Protein AF-A0A552JQS8-F1 (afdb_monomer)

Mean predicted aligned error: 3.71 Å

Radius of gyration: 12.19 Å; Cα contacts (8 Å, |Δi|>4): 145; chains: 1; bounding box: 30×25×35 Å

pLDDT: mean 89.73, std 7.21, range [56.34, 97.0]

Nearest PDB structures (foldseek):
  3okr-assembly2_C  TM=3.364E-01  e=5.477E+00  Mycobacterium tuberculosis H37Rv
  4eu1-assembly1_B  TM=4.095E-01  e=9.357E+00  Trypanosoma brucei

Structure (mmCIF, N/CA/C/O backbone):
data_AF-A0A552JQS8-F1
#
_entry.id   AF-A0A552JQS8-F1
#
loop_
_atom_site.group_PDB
_atom_site.id
_atom_site.type_symbol
_atom_site.label_atom_id
_atom_site.label_alt_id
_atom_site.label_comp_id
_atom_site.label_asym_id
_atom_site.label_entity_id
_atom_site.label_seq_id
_atom_site.pdbx_PDB_ins_code
_atom_site.Cartn_x
_atom_site.Cartn_y
_atom_site.Cartn_z
_atom_site.occupancy
_atom_site.B_iso_or_equiv
_atom_site.auth_seq_id
_atom_site.auth_comp_id
_atom_site.auth_asym_id
_atom_site.auth_atom_id
_atom_site.pdbx_PDB_model_num
ATOM 1 N N . MET A 1 1 ? -7.461 -0.871 -5.252 1.00 86.38 1 MET A N 1
ATOM 2 C CA . MET A 1 1 ? -8.373 -0.213 -4.304 1.00 86.38 1 MET A CA 1
ATOM 3 C C . MET A 1 1 ? -9.595 -1.051 -4.043 1.00 86.38 1 MET A C 1
ATOM 5 O O . MET A 1 1 ? -9.730 -1.428 -2.900 1.00 86.38 1 MET A O 1
ATOM 9 N N . GLU A 1 2 ? -10.337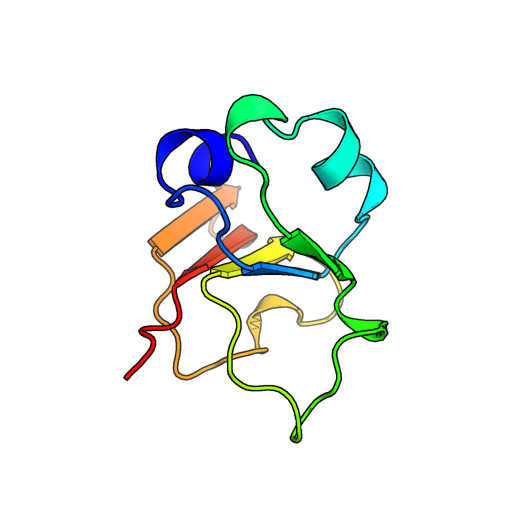 -1.499 -5.058 1.00 89.56 2 GLU A N 1
ATOM 10 C CA . GLU A 1 2 ? -11.536 -2.339 -4.865 1.00 89.56 2 GLU A CA 1
ATOM 11 C C . GLU A 1 2 ? -11.390 -3.458 -3.810 1.00 89.56 2 GLU A C 1
ATOM 13 O O . GLU A 1 2 ? -12.223 -3.593 -2.917 1.00 89.56 2 GLU A O 1
ATOM 18 N N . TRP A 1 3 ? -10.287 -4.219 -3.837 1.00 93.44 3 TRP A N 1
ATOM 1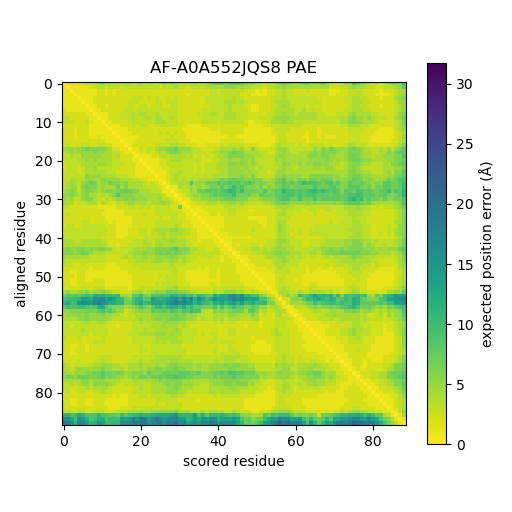9 C CA . TRP A 1 3 ? -10.036 -5.233 -2.807 1.00 93.44 3 TRP A CA 1
ATOM 20 C C . TRP A 1 3 ? -9.888 -4.638 -1.392 1.00 93.44 3 TRP A C 1
ATOM 22 O O . TRP A 1 3 ? -10.427 -5.197 -0.442 1.00 93.44 3 TRP A O 1
ATOM 32 N N . LEU A 1 4 ? -9.189 -3.508 -1.231 1.00 93.38 4 LEU A N 1
ATOM 33 C CA . LEU A 1 4 ? -9.062 -2.786 0.04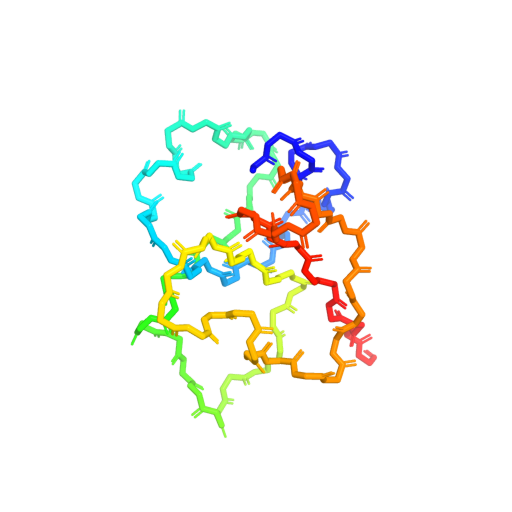7 1.00 93.38 4 LEU A CA 1
ATOM 34 C C . LEU A 1 4 ? -10.420 -2.234 0.494 1.00 93.38 4 LEU A C 1
ATOM 36 O O . LEU A 1 4 ? -10.799 -2.420 1.647 1.00 93.38 4 LEU A O 1
ATOM 40 N N . ASP A 1 5 ? -11.198 -1.662 -0.423 1.00 92.12 5 ASP A N 1
ATOM 41 C CA . ASP A 1 5 ? -12.539 -1.148 -0.131 1.00 92.12 5 ASP A CA 1
ATOM 42 C C . ASP A 1 5 ? -13.482 -2.254 0.352 1.00 92.12 5 ASP A C 1
ATOM 44 O O . ASP A 1 5 ? -14.370 -1.999 1.152 1.00 92.12 5 ASP A O 1
ATOM 48 N N . GLN A 1 6 ? -13.253 -3.515 -0.015 1.00 92.44 6 GLN A N 1
ATOM 49 C CA . GLN A 1 6 ? -14.031 -4.651 0.488 1.00 92.44 6 GLN A CA 1
ATOM 50 C C . GLN A 1 6 ? -13.444 -5.253 1.776 1.00 92.44 6 GLN A C 1
ATOM 52 O O . GLN A 1 6 ? -14.189 -5.539 2.712 1.00 92.44 6 GLN A O 1
ATOM 57 N N . ASN A 1 7 ? -12.116 -5.372 1.883 1.00 94.50 7 ASN A N 1
ATOM 58 C CA . ASN A 1 7 ? -11.462 -6.219 2.893 1.00 94.50 7 ASN A CA 1
ATOM 59 C C . ASN A 1 7 ? -10.712 -5.458 3.999 1.00 94.50 7 ASN A C 1
ATOM 61 O O . ASN A 1 7 ? -10.479 -6.021 5.069 1.00 94.50 7 ASN A O 1
ATOM 65 N N . ALA A 1 8 ? -10.324 -4.199 3.777 1.00 93.06 8 ALA A N 1
ATOM 66 C CA . ALA A 1 8 ? -9.675 -3.394 4.809 1.00 93.06 8 ALA A CA 1
ATOM 67 C C . ALA A 1 8 ? -10.672 -3.030 5.917 1.00 93.06 8 ALA A C 1
ATOM 69 O O . ALA A 1 8 ? -11.863 -2.820 5.652 1.00 93.06 8 ALA A O 1
ATOM 70 N N . ALA A 1 9 ? -10.185 -2.951 7.155 1.00 92.38 9 ALA A N 1
ATOM 71 C CA . ALA A 1 9 ? -10.982 -2.439 8.260 1.00 92.38 9 ALA A CA 1
ATOM 72 C C . ALA A 1 9 ? -11.184 -0.925 8.093 1.00 92.38 9 ALA A C 1
ATOM 74 O O . ALA A 1 9 ? -10.407 -0.247 7.417 1.00 92.38 9 ALA A O 1
ATOM 75 N N . ALA A 1 10 ? -12.238 -0.389 8.707 1.00 91.38 10 ALA A N 1
ATOM 76 C CA . ALA A 1 10 ? -12.408 1.057 8.764 1.00 91.38 10 ALA A CA 1
ATOM 77 C C . ALA A 1 10 ? -11.218 1.702 9.495 1.00 91.38 10 ALA A C 1
ATOM 79 O O . ALA A 1 10 ? -10.678 1.116 10.435 1.00 91.38 10 ALA A O 1
ATOM 80 N N . ASN A 1 11 ? -10.837 2.911 9.080 1.00 91.81 11 ASN A N 1
ATOM 81 C CA . ASN A 1 11 ? -9.696 3.667 9.610 1.00 91.81 11 ASN A CA 1
ATOM 82 C C . ASN A 1 11 ? -8.314 3.029 9.380 1.00 91.81 11 ASN A C 1
ATOM 84 O O . ASN A 1 11 ? -7.334 3.494 9.961 1.00 91.81 11 ASN A O 1
ATOM 88 N N . SER A 1 12 ? -8.204 1.993 8.539 1.00 94.38 12 SER A N 1
ATOM 89 C CA . SER A 1 12 ? -6.901 1.420 8.197 1.00 94.38 12 SER A CA 1
ATOM 90 C C . SER A 1 12 ? -5.989 2.440 7.508 1.00 94.38 12 SER A C 1
ATOM 92 O O . SER A 1 12 ? -6.431 3.236 6.675 1.00 94.38 12 SER A O 1
ATOM 94 N N . THR A 1 13 ? -4.698 2.366 7.820 1.00 95.44 13 THR A N 1
ATOM 95 C CA . THR A 1 13 ? -3.637 3.137 7.170 1.00 95.44 13 THR A CA 1
ATOM 96 C C . THR A 1 13 ? -3.056 2.352 6.003 1.00 95.44 13 THR A C 1
ATOM 98 O O . THR A 1 13 ? -2.684 1.186 6.135 1.00 95.44 13 THR A O 1
ATOM 101 N N . ILE A 1 14 ? -2.964 2.997 4.847 1.00 95.38 14 ILE A N 1
ATOM 102 C CA . ILE A 1 14 ? -2.549 2.388 3.591 1.00 95.38 14 ILE A CA 1
ATOM 103 C C . ILE A 1 14 ? -1.415 3.216 3.009 1.00 95.38 14 ILE A C 1
ATOM 105 O O . ILE A 1 14 ? -1.604 4.375 2.649 1.00 95.38 14 ILE A O 1
ATOM 109 N N . VAL A 1 15 ? -0.242 2.610 2.853 1.00 95.81 15 VAL A N 1
ATOM 110 C CA . VAL A 1 15 ? 0.824 3.228 2.060 1.00 95.81 15 V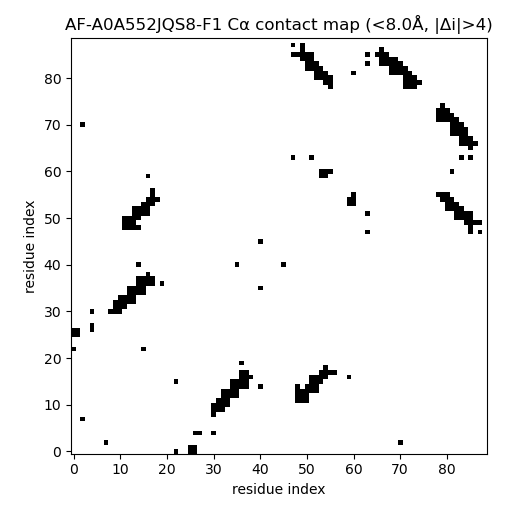AL A CA 1
ATOM 111 C C . VAL A 1 15 ? 0.630 2.847 0.597 1.00 95.81 15 VAL A C 1
ATOM 113 O O . VAL A 1 15 ? 0.567 1.665 0.256 1.00 95.81 15 VAL A O 1
ATOM 116 N N . VAL A 1 16 ? 0.543 3.851 -0.273 1.00 94.88 16 VAL A N 1
ATOM 117 C CA . VAL A 1 16 ? 0.296 3.695 -1.709 1.00 94.88 16 VAL A CA 1
ATOM 118 C C . VAL A 1 16 ? 1.564 4.010 -2.493 1.00 94.88 16 VAL A C 1
ATOM 120 O O . VAL A 1 16 ? 2.049 5.139 -2.511 1.00 94.88 16 VAL A O 1
ATOM 123 N N . ALA A 1 17 ? 2.095 3.002 -3.175 1.00 93.88 17 ALA A N 1
ATOM 124 C CA . ALA A 1 17 ? 3.230 3.100 -4.075 1.00 93.88 17 ALA A CA 1
ATOM 125 C C . ALA A 1 17 ? 2.762 3.042 -5.531 1.00 93.88 17 ALA A C 1
ATOM 127 O O . ALA A 1 17 ? 2.462 1.976 -6.074 1.00 93.88 17 ALA A O 1
ATOM 128 N N . GLY A 1 18 ? 2.675 4.216 -6.149 1.00 88.38 18 GLY A N 1
ATOM 129 C CA . GLY A 1 18 ? 2.083 4.417 -7.466 1.00 88.38 18 GLY A CA 1
ATOM 130 C C . GLY A 1 18 ? 1.268 5.713 -7.506 1.00 88.38 18 GLY A C 1
ATOM 131 O O . GLY A 1 18 ? 1.333 6.498 -6.565 1.00 88.38 18 GLY A O 1
ATOM 132 N N . PRO A 1 19 ? 0.500 5.964 -8.578 1.00 87.00 19 PRO A N 1
ATOM 133 C CA . PRO A 1 19 ? -0.325 7.166 -8.700 1.00 87.00 19 PRO A CA 1
ATOM 134 C C . PRO A 1 19 ? -1.404 7.230 -7.603 1.00 87.00 19 PRO A C 1
ATOM 136 O O . PRO A 1 19 ? -2.467 6.629 -7.747 1.00 87.00 19 PRO A O 1
ATOM 139 N N . ILE A 1 20 ? -1.142 7.969 -6.517 1.00 87.69 20 ILE A N 1
ATOM 140 C CA . ILE A 1 20 ? -2.058 8.061 -5.365 1.00 87.69 20 ILE A CA 1
ATOM 141 C C . ILE A 1 20 ? -3.422 8.642 -5.745 1.00 87.69 20 ILE A C 1
ATOM 143 O O . ILE A 1 20 ? -4.440 8.125 -5.299 1.00 87.69 20 ILE A O 1
ATOM 147 N N . PHE A 1 21 ? -3.456 9.603 -6.672 1.00 86.12 21 PHE A N 1
ATOM 148 C CA . PHE A 1 21 ? -4.702 10.176 -7.188 1.00 86.12 21 PHE A CA 1
ATOM 149 C C . PHE A 1 21 ? -5.650 9.103 -7.747 1.00 86.12 21 PHE A C 1
ATOM 151 O O . PHE A 1 21 ? -6.863 9.193 -7.596 1.00 86.12 21 PHE A O 1
ATOM 158 N N . ALA A 1 22 ? -5.108 8.051 -8.372 1.00 84.69 22 ALA A N 1
ATOM 159 C CA . ALA A 1 22 ? -5.919 6.971 -8.917 1.00 84.69 22 ALA A CA 1
ATOM 160 C C . ALA A 1 22 ? -6.513 6.100 -7.804 1.00 84.69 22 ALA A C 1
ATOM 162 O O . ALA A 1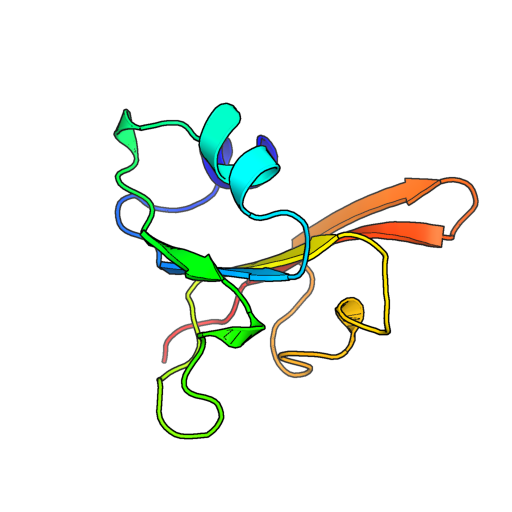 22 ? -7.606 5.572 -7.977 1.00 84.69 22 ALA A O 1
ATOM 163 N N . ALA A 1 23 ? -5.813 5.955 -6.675 1.00 86.06 23 ALA A N 1
ATOM 164 C CA . ALA A 1 23 ? -6.347 5.283 -5.498 1.00 86.06 23 ALA A CA 1
ATOM 165 C C . ALA A 1 23 ? -7.439 6.130 -4.823 1.00 86.06 23 ALA A C 1
ATOM 167 O O . ALA A 1 23 ? -8.498 5.607 -4.491 1.00 86.06 23 ALA A O 1
ATOM 168 N N . GLU A 1 24 ? -7.220 7.441 -4.714 1.00 86.94 24 GLU A N 1
ATOM 169 C CA . GLU A 1 24 ? -8.172 8.392 -4.135 1.00 86.94 24 GLU A CA 1
ATOM 170 C C . GLU A 1 24 ? -9.486 8.491 -4.903 1.00 86.94 24 GLU A C 1
ATOM 172 O O . GLU A 1 24 ? -10.540 8.574 -4.281 1.00 86.94 24 GLU A O 1
ATOM 177 N N . MET A 1 25 ? -9.442 8.453 -6.236 1.00 86.00 25 MET A N 1
ATOM 178 C CA . MET A 1 25 ? -10.638 8.568 -7.078 1.00 86.00 25 MET A CA 1
ATOM 179 C C . MET A 1 25 ? -11.638 7.422 -6.906 1.00 86.00 25 MET A C 1
ATOM 181 O O . MET A 1 25 ? -12.815 7.596 -7.216 1.00 86.00 25 MET A O 1
ATOM 185 N N . VAL A 1 26 ? -11.172 6.247 -6.488 1.00 84.38 26 VAL A N 1
ATOM 186 C CA . VAL A 1 26 ? -11.985 5.022 -6.444 1.00 84.38 26 VAL A CA 1
ATOM 187 C C . VAL A 1 26 ? -12.164 4.477 -5.030 1.00 84.38 26 VAL A C 1
ATOM 189 O O . VAL A 1 26 ? -12.761 3.417 -4.879 1.00 84.38 26 VAL A O 1
ATOM 192 N N . GLN A 1 27 ? -11.629 5.166 -4.019 1.00 83.81 27 GLN A N 1
ATOM 193 C CA . GLN A 1 27 ? -11.752 4.745 -2.627 1.00 83.81 27 GLN A CA 1
ATOM 194 C C . GLN A 1 27 ? -13.209 4.810 -2.158 1.00 83.81 27 GLN A C 1
ATOM 196 O O . GLN A 1 27 ? -13.954 5.730 -2.513 1.00 83.81 27 GLN A O 1
ATOM 201 N N . ASP A 1 28 ? -13.592 3.890 -1.279 1.00 84.19 28 ASP A N 1
ATOM 202 C CA . ASP A 1 28 ? -14.832 4.024 -0.525 1.00 84.19 28 ASP A CA 1
ATOM 203 C C . ASP A 1 28 ? -14.631 4.963 0.675 1.00 84.19 28 ASP A C 1
ATOM 205 O O . ASP A 1 28 ? -14.086 4.589 1.720 1.00 84.19 28 ASP A O 1
ATOM 209 N N . TYR A 1 29 ? -15.116 6.199 0.539 1.00 82.44 29 TYR A N 1
ATOM 210 C CA . TYR A 1 29 ? -15.037 7.216 1.589 1.00 82.44 29 TYR A CA 1
ATOM 211 C C . TYR A 1 29 ? -15.776 6.834 2.885 1.00 82.44 29 TYR A C 1
ATOM 213 O O . TYR A 1 29 ? -15.479 7.412 3.930 1.00 82.44 29 TYR A O 1
ATOM 221 N N . GLN A 1 30 ? -16.687 5.851 2.874 1.00 84.00 30 GLN A N 1
ATOM 222 C CA . GLN A 1 30 ? -17.351 5.376 4.097 1.00 84.00 30 GLN A CA 1
ATOM 223 C C . GLN A 1 30 ? -16.390 4.642 5.043 1.00 84.00 30 GLN A C 1
ATOM 225 O O . GLN A 1 30 ? -16.617 4.615 6.252 1.00 84.00 30 GLN A O 1
ATOM 230 N N . LYS A 1 31 ? -15.299 4.059 4.524 1.00 83.69 31 LYS A N 1
ATOM 231 C CA . LYS A 1 31 ? -14.313 3.334 5.342 1.00 83.69 31 LYS A CA 1
ATOM 232 C C . LYS A 1 31 ? -13.292 4.232 6.035 1.00 83.69 31 LYS A C 1
ATOM 234 O O . LYS A 1 31 ? -12.571 3.739 6.904 1.00 83.69 31 LYS A O 1
ATOM 239 N N . ASN A 1 32 ? -13.236 5.518 5.684 1.00 88.69 32 ASN A N 1
ATOM 240 C CA . ASN A 1 32 ? -12.305 6.490 6.260 1.00 88.69 32 ASN A CA 1
ATOM 241 C C . ASN A 1 32 ? -10.842 5.992 6.250 1.00 88.69 32 ASN A C 1
ATOM 243 O O . ASN A 1 32 ? -10.145 6.021 7.262 1.00 88.69 32 ASN A O 1
ATOM 247 N N . LEU A 1 33 ? -10.399 5.444 5.115 1.00 91.44 33 LEU A N 1
ATOM 248 C CA . LEU A 1 33 ? -9.046 4.913 4.958 1.00 91.44 33 LEU A CA 1
ATOM 249 C C . LEU A 1 33 ? -8.030 6.064 4.950 1.00 91.44 33 LEU A C 1
ATOM 251 O O . LEU A 1 33 ? -8.205 7.048 4.234 1.00 91.44 33 LEU A O 1
ATOM 255 N N . THR A 1 34 ? -6.941 5.927 5.707 1.00 93.25 34 THR A N 1
ATOM 256 C CA . THR A 1 34 ? -5.841 6.902 5.678 1.00 93.25 34 THR A CA 1
ATOM 257 C C . THR A 1 34 ? -4.846 6.483 4.609 1.00 93.25 34 THR A C 1
ATOM 259 O O . THR A 1 34 ? -4.117 5.513 4.798 1.00 93.25 34 THR A O 1
ATOM 262 N N . MET A 1 35 ? -4.787 7.197 3.487 1.00 92.94 35 MET A N 1
ATOM 263 C CA . MET A 1 35 ? -3.798 6.924 2.442 1.00 92.94 35 MET A CA 1
ATOM 264 C C . MET A 1 35 ? -2.576 7.822 2.584 1.00 92.94 35 MET A C 1
ATOM 266 O O . MET A 1 35 ? -2.688 9.036 2.723 1.00 92.94 35 MET A O 1
ATOM 270 N N . ILE A 1 36 ? -1.399 7.210 2.520 1.00 94.75 36 ILE A N 1
ATOM 271 C CA . ILE A 1 36 ? -0.106 7.885 2.575 1.00 94.75 36 ILE A CA 1
ATOM 272 C C . ILE A 1 36 ? 0.626 7.566 1.280 1.00 94.75 36 ILE A C 1
ATOM 274 O O . ILE A 1 36 ? 0.805 6.396 0.931 1.00 94.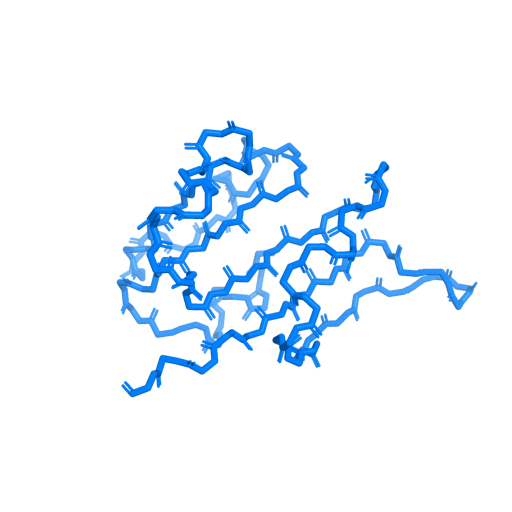75 36 ILE A O 1
ATOM 278 N N . TYR A 1 37 ? 1.071 8.590 0.559 1.00 93.94 37 TYR A N 1
ATOM 279 C CA . TYR A 1 37 ? 1.911 8.362 -0.607 1.00 93.94 37 TYR A CA 1
ATOM 280 C C . TYR A 1 37 ? 3.263 7.798 -0.159 1.00 93.94 37 TYR A C 1
ATOM 282 O O . TYR A 1 37 ? 3.864 8.277 0.799 1.00 93.94 37 TYR A O 1
ATOM 290 N N . ARG A 1 38 ? 3.747 6.755 -0.839 1.00 92.94 38 ARG A N 1
ATOM 291 C CA . ARG A 1 38 ? 4.986 6.040 -0.489 1.00 92.94 38 ARG A CA 1
ATOM 292 C C . ARG A 1 38 ? 6.171 6.975 -0.245 1.00 92.94 38 ARG A C 1
ATOM 294 O O . ARG A 1 38 ? 6.955 6.721 0.669 1.00 92.94 38 ARG A O 1
ATOM 301 N N . ASP A 1 39 ? 6.319 8.004 -1.072 1.00 90.50 39 ASP A N 1
ATOM 302 C CA . ASP A 1 39 ? 7.477 8.896 -0.991 1.00 90.50 39 ASP A CA 1
ATOM 303 C C . ASP A 1 39 ? 7.362 9.892 0.183 1.00 90.50 39 ASP A C 1
ATOM 305 O O . ASP A 1 39 ? 8.381 10.402 0.638 1.00 90.50 39 ASP A O 1
ATOM 309 N N . ASP A 1 40 ? 6.158 10.073 0.740 1.00 94.31 40 ASP A N 1
ATOM 310 C CA . ASP A 1 40 ? 5.895 10.865 1.951 1.00 94.31 40 ASP A CA 1
ATOM 311 C C . ASP A 1 40 ? 5.899 10.012 3.234 1.00 94.31 40 ASP A C 1
ATOM 313 O O . ASP A 1 40 ? 5.844 10.534 4.350 1.00 94.31 40 ASP A O 1
ATOM 317 N N . PHE A 1 41 ? 5.962 8.683 3.106 1.00 94.69 41 PHE A N 1
ATOM 318 C CA . PHE A 1 41 ? 5.994 7.786 4.255 1.00 94.69 41 PHE A CA 1
ATOM 319 C C . PHE A 1 41 ? 7.304 7.951 5.042 1.00 94.69 41 PHE A C 1
ATOM 321 O O . PHE A 1 41 ? 8.400 7.934 4.479 1.00 94.69 41 PHE A O 1
ATOM 328 N N . ALA A 1 42 ? 7.215 8.082 6.369 1.00 94.19 42 ALA A N 1
ATOM 329 C CA . ALA A 1 42 ? 8.374 8.314 7.233 1.00 94.19 42 ALA A CA 1
ATOM 330 C C . ALA A 1 42 ? 9.166 7.019 7.505 1.00 94.19 42 ALA A C 1
ATOM 332 O O . ALA A 1 42 ? 9.171 6.489 8.619 1.00 94.19 42 ALA A O 1
ATOM 333 N N . TRP A 1 43 ? 9.850 6.511 6.477 1.00 90.56 43 TRP A N 1
ATOM 334 C CA . TRP A 1 43 ? 10.641 5.278 6.513 1.00 90.56 43 TRP A CA 1
ATOM 335 C C . TRP A 1 43 ? 11.582 5.200 7.723 1.00 90.56 43 TRP A C 1
ATOM 337 O O . TRP A 1 43 ? 12.320 6.140 8.029 1.00 90.56 43 TRP A O 1
ATOM 347 N N . GLY A 1 44 ? 11.551 4.059 8.417 1.00 88.69 44 GLY A N 1
ATOM 348 C CA . GLY A 1 44 ? 12.378 3.792 9.598 1.00 88.69 44 GLY A CA 1
ATOM 349 C C . GLY A 1 44 ? 11.971 4.553 10.867 1.00 88.69 44 GLY A C 1
ATOM 350 O O . GLY A 1 44 ? 12.659 4.432 11.877 1.00 88.69 44 GLY A O 1
ATOM 351 N N . ARG A 1 45 ? 10.886 5.341 10.831 1.00 91.31 45 ARG A N 1
ATOM 352 C CA . ARG A 1 45 ? 10.355 6.069 11.999 1.00 91.31 45 ARG A CA 1
ATOM 353 C C . ARG A 1 45 ? 8.881 5.787 12.247 1.00 91.31 45 ARG A C 1
ATOM 355 O O . ARG A 1 45 ? 8.489 5.613 13.395 1.00 91.31 45 ARG A O 1
ATOM 362 N N . ALA A 1 46 ? 8.072 5.792 11.190 1.00 91.69 46 ALA A N 1
ATOM 363 C CA . ALA A 1 46 ? 6.672 5.414 11.283 1.00 91.69 46 ALA A CA 1
ATOM 364 C C . ALA A 1 46 ? 6.547 3.904 11.551 1.00 91.69 46 ALA A C 1
ATOM 366 O O . ALA A 1 46 ? 7.369 3.135 11.041 1.00 91.69 46 ALA A O 1
ATOM 367 N N . PRO A 1 47 ? 5.529 3.476 12.322 1.00 92.81 47 PRO A N 1
ATOM 368 C CA . PRO A 1 47 ? 5.158 2.068 12.382 1.00 92.81 47 PRO A CA 1
ATOM 369 C C . PRO A 1 47 ? 4.719 1.582 10.995 1.00 92.81 47 PRO A C 1
ATOM 371 O O . PRO A 1 47 ? 4.376 2.387 10.124 1.00 92.81 47 PRO A O 1
ATOM 374 N N . ASP A 1 48 ? 4.704 0.265 10.799 1.00 94.81 48 ASP A N 1
ATOM 375 C CA . ASP A 1 48 ? 4.167 -0.313 9.568 1.00 94.81 48 ASP A CA 1
ATOM 376 C C . ASP A 1 48 ? 2.709 0.132 9.344 1.00 94.81 48 ASP A C 1
ATOM 378 O O . ASP A 1 48 ? 1.952 0.259 10.308 1.00 94.81 48 ASP A O 1
ATOM 382 N N . PRO A 1 49 ? 2.282 0.369 8.093 1.00 95.75 49 PRO A N 1
ATOM 383 C CA . PRO A 1 49 ? 0.876 0.625 7.790 1.00 95.75 49 PRO A CA 1
ATOM 384 C C . PRO A 1 49 ? 0.062 -0.666 7.908 1.00 95.75 49 PRO A C 1
ATOM 386 O O . PRO A 1 49 ? 0.624 -1.745 7.790 1.00 95.75 49 PRO A O 1
ATOM 389 N N . ASP A 1 50 ? -1.264 -0.603 8.033 1.00 96.75 50 ASP A N 1
ATOM 390 C CA . ASP A 1 50 ? -2.097 -1.818 7.988 1.00 96.75 50 ASP A CA 1
ATOM 391 C C . ASP A 1 50 ? -1.980 -2.538 6.635 1.00 96.75 50 ASP A C 1
ATOM 393 O O . ASP A 1 50 ? -1.936 -3.772 6.555 1.00 96.75 50 ASP A O 1
ATOM 397 N N . TYR A 1 51 ? -1.905 -1.751 5.557 1.00 96.75 51 TYR A N 1
ATOM 398 C CA . TYR A 1 51 ? -1.754 -2.253 4.198 1.00 96.75 51 TYR A CA 1
ATOM 399 C C . TYR A 1 51 ? -0.715 -1.474 3.397 1.00 96.75 51 TYR A C 1
ATOM 401 O O . TYR A 1 51 ? -0.517 -0.270 3.557 1.00 96.75 51 TYR A O 1
ATOM 409 N N . TYR A 1 52 ? -0.105 -2.173 2.447 1.00 96.06 52 TYR A N 1
ATOM 410 C CA . TYR A 1 52 ? 0.749 -1.585 1.430 1.00 96.06 52 TYR A CA 1
ATOM 411 C C . TYR A 1 52 ? 0.220 -1.947 0.044 1.00 96.06 52 TYR A C 1
ATOM 413 O O . TYR A 1 52 ? 0.171 -3.123 -0.320 1.00 96.06 52 TYR A O 1
ATOM 421 N N . LEU A 1 53 ? -0.187 -0.936 -0.720 1.00 94.88 53 LEU A N 1
ATOM 422 C CA . LEU A 1 53 ? -0.637 -1.064 -2.101 1.00 94.88 53 LEU A CA 1
ATOM 423 C C . LEU A 1 53 ? 0.512 -0.669 -3.023 1.00 94.88 53 LEU A C 1
ATOM 425 O O . LEU A 1 53 ? 0.888 0.499 -3.063 1.00 94.88 53 LEU A O 1
ATOM 429 N N . ALA A 1 54 ? 1.030 -1.608 -3.805 1.00 93.50 54 ALA A N 1
ATOM 430 C CA . ALA A 1 54 ? 2.022 -1.309 -4.830 1.00 93.50 54 ALA A CA 1
ATOM 431 C C . ALA A 1 54 ? 1.457 -1.568 -6.221 1.00 93.50 54 ALA A C 1
ATOM 433 O O . ALA A 1 54 ? 0.922 -2.641 -6.493 1.00 93.50 54 ALA A O 1
ATOM 434 N N . ILE A 1 55 ? 1.604 -0.583 -7.100 1.00 88.00 55 ILE A N 1
ATOM 435 C CA . ILE A 1 55 ? 1.265 -0.645 -8.522 1.00 88.00 55 ILE A CA 1
ATOM 436 C C . ILE A 1 55 ? 2.580 -0.778 -9.300 1.00 88.00 55 ILE A C 1
ATOM 438 O O . ILE A 1 55 ? 3.585 -0.176 -8.928 1.00 88.00 55 ILE A O 1
ATOM 442 N N . SER A 1 56 ? 2.592 -1.590 -10.356 1.00 73.81 56 SER A N 1
ATOM 443 C CA . SER A 1 56 ? 3.801 -2.014 -11.068 1.00 73.81 56 SER A CA 1
ATOM 444 C C . SER A 1 56 ? 4.575 -0.841 -11.671 1.00 73.81 56 SER A C 1
ATOM 446 O O . SER A 1 56 ? 4.243 -0.324 -12.739 1.00 73.81 56 SER A O 1
ATOM 448 N N . ARG A 1 57 ? 5.618 -0.417 -10.952 1.00 70.62 57 ARG A N 1
ATOM 449 C CA . ARG A 1 57 ? 6.750 0.393 -11.416 1.00 70.62 57 ARG A CA 1
ATOM 450 C C . ARG A 1 57 ? 7.866 0.327 -10.359 1.00 70.62 57 ARG A C 1
ATOM 452 O O . ARG A 1 57 ? 7.571 0.183 -9.179 1.00 70.62 57 ARG A O 1
ATOM 459 N N . TYR A 1 58 ? 9.130 0.434 -10.776 1.00 64.88 58 TYR A N 1
ATOM 460 C CA . TYR A 1 58 ? 10.302 0.688 -9.910 1.00 64.88 58 TYR A CA 1
ATOM 461 C C . TYR A 1 58 ? 10.398 -0.131 -8.605 1.00 64.88 58 TYR A C 1
ATOM 463 O O . TYR A 1 58 ? 10.550 0.445 -7.530 1.00 64.88 58 TYR A O 1
ATOM 471 N N . ASP A 1 59 ? 10.297 -1.462 -8.678 1.00 75.00 59 ASP A N 1
ATOM 472 C CA . ASP A 1 59 ? 10.493 -2.356 -7.521 1.00 75.00 59 ASP A CA 1
ATOM 473 C C . ASP A 1 59 ? 9.608 -2.057 -6.302 1.00 75.00 59 ASP A C 1
ATOM 475 O O . ASP A 1 59 ? 9.902 -2.493 -5.188 1.00 75.00 59 ASP A O 1
ATOM 479 N N . TYR A 1 60 ? 8.477 -1.368 -6.487 1.00 85.88 60 TYR A N 1
ATOM 480 C CA . TYR A 1 60 ? 7.543 -1.090 -5.395 1.00 85.88 60 TYR A CA 1
ATOM 481 C C . TYR A 1 60 ? 7.085 -2.370 -4.690 1.00 85.88 60 TYR A C 1
ATOM 483 O O . TYR A 1 60 ? 6.813 -2.364 -3.499 1.00 85.88 60 TYR A O 1
ATOM 491 N N . PHE A 1 61 ? 7.137 -3.520 -5.356 1.00 87.88 61 PHE A N 1
ATOM 492 C CA . PHE A 1 61 ? 6.839 -4.810 -4.739 1.00 87.88 61 PHE A CA 1
ATOM 493 C C . PHE A 1 61 ? 7.815 -5.248 -3.633 1.00 87.88 61 PHE A C 1
ATOM 495 O O . PHE A 1 61 ? 7.464 -6.114 -2.827 1.00 87.88 61 PHE A O 1
ATOM 502 N N . GLN A 1 62 ? 9.007 -4.650 -3.548 1.00 88.94 62 GLN A N 1
ATOM 503 C CA . GLN A 1 62 ? 10.032 -5.016 -2.568 1.00 88.94 62 GLN A CA 1
ATOM 504 C C . GLN A 1 62 ? 9.852 -4.349 -1.194 1.00 88.94 62 GLN A C 1
ATOM 506 O O . GLN A 1 62 ? 10.363 -4.868 -0.204 1.00 88.94 62 GLN A O 1
ATOM 511 N N . ALA A 1 63 ? 9.108 -3.241 -1.087 1.00 91.31 63 ALA A N 1
ATOM 512 C CA . ALA A 1 63 ? 8.893 -2.575 0.202 1.00 91.31 63 ALA A CA 1
ATOM 513 C C . ALA A 1 63 ? 8.045 -3.434 1.154 1.00 91.31 63 ALA A C 1
ATOM 515 O O . ALA A 1 63 ? 7.194 -4.203 0.701 1.00 91.31 63 ALA A O 1
ATOM 516 N N . PHE A 1 64 ? 8.276 -3.305 2.464 1.00 92.81 64 PHE A N 1
ATOM 517 C CA . PHE A 1 64 ? 7.659 -4.145 3.502 1.00 92.81 64 PHE A CA 1
ATOM 518 C C . PHE A 1 64 ? 7.795 -5.654 3.202 1.00 92.81 64 PHE A C 1
ATOM 520 O O . PHE A 1 64 ? 6.796 -6.345 2.978 1.00 92.81 64 PHE A O 1
ATOM 527 N N . PRO A 1 65 ? 9.028 -6.189 3.104 1.00 92.88 65 PRO A N 1
ATOM 528 C CA . PRO A 1 65 ? 9.257 -7.582 2.712 1.00 92.88 65 PRO A CA 1
ATOM 529 C C . PRO A 1 65 ? 8.733 -8.596 3.739 1.00 92.88 65 PRO A C 1
ATOM 531 O O . PRO A 1 65 ? 8.458 -9.735 3.377 1.00 92.88 65 PRO A O 1
ATOM 534 N N . HIS A 1 66 ? 8.564 -8.189 4.999 1.00 92.75 66 HIS A N 1
ATOM 535 C CA . HIS A 1 66 ? 8.009 -9.011 6.077 1.00 92.75 66 HIS A CA 1
ATOM 536 C C . HIS A 1 66 ? 6.479 -9.116 6.050 1.00 92.75 66 HIS A C 1
ATOM 538 O O . HIS A 1 66 ? 5.922 -9.991 6.710 1.00 92.75 66 HIS A O 1
ATOM 544 N N . CYS A 1 67 ? 5.790 -8.261 5.290 1.00 94.88 67 CYS A N 1
ATOM 545 C CA . CYS A 1 67 ? 4.335 -8.285 5.192 1.00 94.88 67 CYS A CA 1
ATOM 546 C C . CYS A 1 67 ? 3.882 -9.247 4.077 1.00 94.88 67 CYS A C 1
ATOM 548 O O . CYS A 1 67 ? 4.300 -9.082 2.924 1.00 94.88 67 CYS A O 1
ATOM 550 N N . PRO A 1 68 ? 3.016 -10.237 4.364 1.00 95.31 68 PRO A N 1
ATOM 551 C CA . PRO A 1 68 ? 2.525 -11.160 3.346 1.00 95.31 68 PRO A CA 1
ATOM 552 C C . PRO A 1 68 ? 1.686 -10.449 2.277 1.00 95.31 68 PRO A C 1
ATOM 554 O O . PRO A 1 68 ? 0.890 -9.554 2.576 1.00 95.31 68 PRO A O 1
ATOM 557 N N . ILE A 1 69 ? 1.824 -10.896 1.024 1.00 95.31 69 ILE A N 1
ATOM 558 C CA . ILE A 1 69 ? 0.930 -10.511 -0.076 1.00 95.31 69 ILE A CA 1
ATOM 559 C C . ILE A 1 69 ? -0.421 -11.195 0.155 1.00 95.31 69 ILE A C 1
ATOM 561 O O . ILE A 1 69 ? -0.494 -12.420 0.200 1.00 95.31 69 ILE A O 1
ATOM 565 N N . VAL A 1 70 ? -1.486 -10.406 0.287 1.00 96.44 70 VAL A N 1
ATOM 566 C CA . VAL A 1 70 ? -2.863 -10.894 0.501 1.00 96.44 70 VAL A CA 1
ATOM 567 C C . VAL A 1 70 ? -3.724 -10.805 -0.755 1.00 96.44 70 VAL A C 1
ATOM 569 O O . VAL A 1 70 ? -4.739 -11.488 -0.862 1.00 96.44 70 VAL A O 1
ATOM 572 N N . HIS A 1 71 ? -3.317 -9.982 -1.720 1.00 95.88 71 HIS A N 1
ATOM 573 C CA . HIS A 1 71 ? -3.966 -9.888 -3.019 1.00 95.88 71 HIS A CA 1
ATOM 574 C C . HIS A 1 71 ? -2.964 -9.447 -4.085 1.00 95.88 71 HIS A C 1
ATOM 576 O O . HIS A 1 71 ? -2.083 -8.628 -3.822 1.00 95.88 71 HIS A O 1
ATOM 582 N N . ALA A 1 72 ? -3.109 -9.973 -5.298 1.00 93.81 72 ALA A N 1
ATOM 583 C CA . ALA A 1 72 ? -2.317 -9.565 -6.445 1.00 93.81 72 ALA A CA 1
ATOM 584 C C . ALA A 1 72 ? -3.155 -9.633 -7.722 1.00 93.81 72 ALA A C 1
ATOM 586 O O . ALA A 1 72 ? -3.868 -10.606 -7.959 1.00 93.81 72 ALA A O 1
ATOM 587 N N . VAL A 1 73 ? -3.019 -8.611 -8.563 1.00 92.00 73 VAL A N 1
ATOM 588 C CA . VAL A 1 73 ? -3.512 -8.621 -9.940 1.00 92.00 73 VAL A CA 1
ATOM 589 C C . VAL A 1 73 ? -2.325 -8.929 -10.833 1.00 92.00 73 VAL A C 1
ATOM 591 O O . VAL A 1 73 ? -1.330 -8.203 -10.812 1.00 92.00 73 VAL A O 1
ATOM 594 N N . GLN A 1 74 ? -2.425 -9.999 -11.613 1.00 92.19 74 GLN A N 1
ATOM 595 C CA . GLN A 1 74 ? -1.352 -10.476 -12.479 1.00 92.19 74 GLN A CA 1
ATOM 596 C C . GLN A 1 74 ? -1.820 -10.578 -13.930 1.00 92.19 74 GLN A C 1
ATOM 598 O O . GLN A 1 74 ? -2.992 -10.824 -14.214 1.00 92.19 74 GLN A O 1
ATOM 603 N N . ARG A 1 75 ? -0.880 -10.416 -14.858 1.00 90.38 75 ARG A N 1
ATOM 604 C CA . ARG A 1 75 ? -1.063 -10.718 -16.279 1.00 90.38 75 ARG A CA 1
ATOM 605 C C . ARG A 1 75 ? 0.184 -11.439 -16.764 1.00 90.38 75 ARG A C 1
ATOM 607 O O . ARG A 1 75 ? 1.268 -10.887 -16.625 1.00 90.38 75 ARG A O 1
ATOM 614 N N . GLN A 1 76 ? 0.019 -12.635 -17.338 1.00 91.88 76 GLN A N 1
ATOM 615 C CA . GLN A 1 76 ? 1.140 -13.447 -17.845 1.00 91.88 76 GLN A CA 1
ATOM 616 C C . GLN A 1 76 ? 2.257 -13.582 -16.793 1.00 91.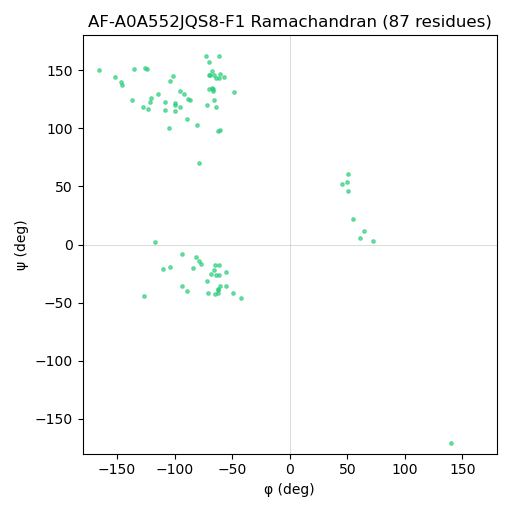88 76 GLN A C 1
ATOM 618 O O . GLN A 1 76 ? 3.390 -13.169 -17.023 1.00 91.88 76 GLN A O 1
ATOM 623 N N . ASP A 1 77 ? 1.884 -14.031 -15.590 1.00 85.56 77 ASP A N 1
ATOM 624 C CA . ASP A 1 77 ? 2.782 -14.221 -14.437 1.00 85.56 77 ASP A CA 1
ATOM 625 C C . ASP A 1 77 ? 3.494 -12.955 -13.925 1.00 85.56 77 ASP A C 1
ATOM 627 O O . ASP A 1 77 ? 4.288 -13.009 -12.987 1.00 85.56 77 ASP A O 1
ATOM 631 N N . THR A 1 78 ? 3.171 -11.783 -14.480 1.00 86.00 78 THR A N 1
ATOM 632 C CA . THR A 1 78 ? 3.735 -10.502 -14.058 1.00 86.00 78 THR A CA 1
ATOM 633 C C . THR A 1 78 ? 2.750 -9.769 -13.145 1.00 86.00 78 THR A C 1
ATOM 635 O O . THR A 1 78 ? 1.630 -9.464 -13.575 1.00 86.00 78 THR A O 1
ATOM 638 N N . PRO A 1 79 ? 3.124 -9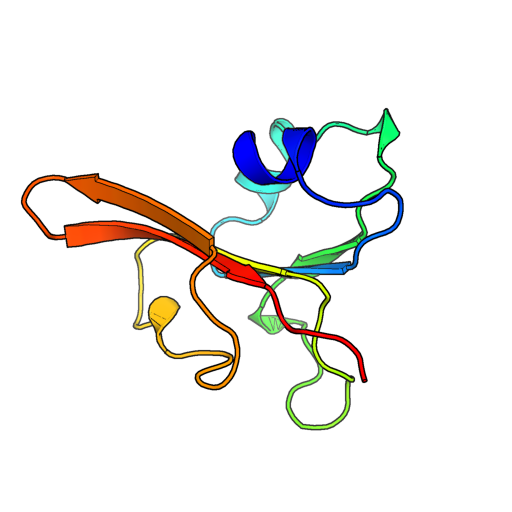.452 -11.890 1.00 88.56 79 PRO A N 1
ATOM 639 C CA . PRO A 1 79 ? 2.293 -8.643 -11.010 1.00 88.56 79 PRO A CA 1
ATOM 640 C C . PRO A 1 79 ? 2.157 -7.213 -11.542 1.00 88.56 79 PRO A C 1
ATOM 642 O O . PRO A 1 79 ? 3.137 -6.506 -11.781 1.00 88.56 79 PRO A O 1
ATOM 645 N N . LEU A 1 80 ? 0.908 -6.790 -11.718 1.00 90.00 80 LEU A N 1
ATOM 646 C CA . LEU A 1 80 ? 0.527 -5.425 -12.077 1.00 90.00 80 LEU A CA 1
ATOM 647 C C . LEU A 1 80 ? 0.226 -4.590 -10.834 1.00 90.00 80 LEU A C 1
ATOM 649 O O . LEU A 1 80 ? 0.555 -3.410 -10.791 1.00 90.00 80 LEU A O 1
ATOM 653 N N . THR A 1 81 ? -0.360 -5.218 -9.820 1.00 91.81 81 THR A N 1
ATOM 654 C CA . THR A 1 81 ? -0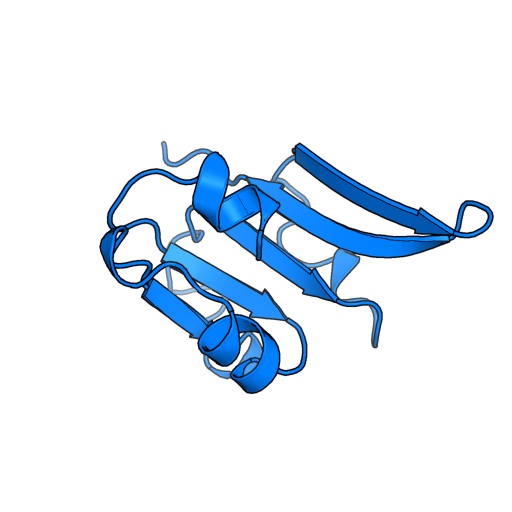.647 -4.611 -8.522 1.00 91.81 81 THR A CA 1
ATOM 655 C C . THR A 1 81 ? -0.517 -5.687 -7.459 1.00 91.81 81 THR A C 1
ATOM 657 O O . THR A 1 81 ? -0.979 -6.808 -7.672 1.00 91.81 81 THR A O 1
ATOM 660 N N . ILE A 1 82 ? 0.055 -5.355 -6.307 1.00 94.56 82 ILE A N 1
ATOM 661 C CA . ILE A 1 82 ? 0.009 -6.205 -5.117 1.00 94.56 82 ILE A CA 1
ATOM 662 C C . ILE A 1 82 ? -0.532 -5.412 -3.933 1.00 94.56 82 ILE A C 1
ATOM 664 O O . ILE A 1 82 ? -0.351 -4.198 -3.838 1.00 94.56 82 ILE A O 1
ATOM 668 N N . ILE A 1 83 ? -1.155 -6.128 -3.008 1.00 95.75 83 ILE A N 1
ATOM 669 C CA . ILE A 1 83 ? -1.532 -5.633 -1.693 1.00 95.75 83 ILE A CA 1
ATOM 670 C C . ILE A 1 83 ? -0.853 -6.531 -0.674 1.00 95.75 83 ILE A C 1
ATOM 672 O O . ILE A 1 83 ? -1.060 -7.748 -0.673 1.00 95.75 83 ILE A O 1
ATOM 676 N N . LYS A 1 84 ? -0.054 -5.926 0.200 1.00 96.44 84 LYS A N 1
ATOM 677 C CA . LYS A 1 84 ? 0.475 -6.581 1.393 1.00 96.44 84 LYS A CA 1
ATOM 678 C C . LYS A 1 84 ? -0.329 -6.145 2.604 1.00 96.44 84 LYS A C 1
ATOM 680 O O . LYS A 1 84 ? -0.750 -4.992 2.674 1.00 96.44 84 LYS A O 1
ATOM 685 N N . ARG A 1 85 ? -0.523 -7.059 3.549 1.00 97.00 85 ARG A N 1
ATOM 686 C CA . ARG A 1 85 ? -1.089 -6.756 4.866 1.00 97.00 85 ARG A CA 1
ATOM 687 C C . ARG A 1 85 ? 0.028 -6.857 5.886 1.00 97.00 85 ARG A C 1
ATOM 689 O O . ARG A 1 85 ? 0.634 -7.920 5.985 1.00 97.00 85 ARG A O 1
ATOM 696 N N . CYS A 1 86 ? 0.291 -5.794 6.630 1.00 94.19 86 CYS A N 1
ATOM 697 C CA . CYS A 1 86 ? 1.253 -5.856 7.721 1.00 94.19 86 CYS A CA 1
ATOM 698 C C . CYS A 1 86 ? 0.488 -6.130 9.018 1.00 94.19 86 CYS A C 1
ATOM 700 O O . CYS A 1 86 ? -0.392 -5.349 9.383 1.00 94.19 86 CYS A O 1
ATOM 702 N N . PRO A 1 87 ? 0.744 -7.259 9.698 1.00 78.50 87 PRO A N 1
ATOM 703 C CA . PRO A 1 87 ? 0.165 -7.490 11.009 1.00 78.50 87 PRO A CA 1
ATOM 704 C C . PRO A 1 87 ? 0.709 -6.429 11.970 1.00 78.50 87 PRO A C 1
ATOM 706 O O . PRO A 1 87 ? 1.917 -6.363 12.188 1.00 78.50 87 PRO A O 1
ATOM 709 N N . GLN A 1 88 ? -0.174 -5.603 12.525 1.00 67.56 88 GLN A N 1
ATOM 710 C CA . GLN A 1 88 ? 0.161 -4.802 13.699 1.00 67.56 88 GLN A CA 1
ATOM 711 C C . GLN A 1 88 ? 0.365 -5.772 14.883 1.00 67.56 88 GLN A C 1
ATOM 713 O O . GLN A 1 88 ? -0.432 -6.710 15.012 1.00 67.56 88 GLN A O 1
ATOM 718 N N . PRO A 1 89 ? 1.437 -5.617 15.682 1.00 56.34 89 PRO A N 1
ATOM 719 C CA . PRO A 1 89 ? 1.655 -6.414 16.888 1.00 56.34 89 PRO A CA 1
ATOM 720 C C . PRO A 1 89 ? 0.570 -6.204 17.953 1.00 56.34 89 PRO A C 1
ATOM 722 O O . PRO A 1 89 ? -0.067 -5.125 17.965 1.00 56.34 89 PRO A O 1
#

Solvent-accessible surface area (backbone atoms only — not comparable to full-atom values): 5271 Å² total; per-residue (Å²): 89,68,67,50,64,72,70,53,61,69,60,37,35,32,35,30,33,59,69,49,68,67,47,62,77,64,52,54,74,90,39,51,61,44,77,38,49,48,91,74,49,55,80,95,72,57,76,85,42,47,28,37,39,22,37,70,53,91,68,40,81,60,61,68,76,88,30,53,76,78,45,71,47,66,57,93,92,40,68,48,32,40,32,26,43,34,83,78,133

Organism: NCBI:txid2486245

Secondary structure (DSSP, 8-state):
-HHHHHHSPTT-EEEEES-HHHHHTT--GGG--EEEEGGGS-TTTSPPPSEEEEESSTTGGGSSTTSPEEEEEEETTEEEEEEEEPPP-

Foldseek 3Di:
DVVCQVPPAAQFEEEEADDVVVVVVPHDVVSVYHYDHNVRDPPPPDDDTQKYKHADDDPSVPPPVVFDFPDFDDDPNHTRMTMTGDDDD

Sequence (89 aa):
MEWLDQNAAANSTIVVAGPIFAAEMVQDYQKNLTMIYRDDFAWGRAPDPDYYLAISRYDYFQAFPHCPIVHAVQRQDTPLTIIKRCPQP